Protein AF-A0A0K0FLW8-F1 (afdb_monomer_lite)

Foldseek 3Di:
DDPPLPWAKKFFEWEFQPPDDPVVSVVVVVVQVVWWPHTYYDPCQVPLVDPCCVPPTDMDTEDRPWWKKWWWFDDPRTIIIGTDIQVHTTDPDVPDDRVPCVQEPEPAQEPPDPRGMHTDDHYHVNSDDHDD

Organism: Strongyloides venezuelensis (NCBI:txid75913)

Sequence (132 aa):
MDILCTKNHSFKCFVLPAHISKEAQLSLKYILYKNFNIPPVNILCSYEENENFKYLIPIDTCNDNDECVKVVSKSENLQFTMRGCRKKLFLKKSGNKEISRKYIQERTCQASINPIVCGCSGDRCNSKNIIA

pLDDT: mean 76.91, std 14.64, range [26.16, 91.0]

Radius of gyration: 14.81 Å; chains: 1; bounding box: 43×34×38 Å

Secondary structure (DSSP, 8-state):
------PPEEE-EEE--TTS-HHHHHHHHHHHHTTB-PPPB-GGGG-TTSTTHHHHS-EEEPPTT--EEEEEEEETTEEEEEEEEHHHHB---TTS----GGGSEES--BTTSSSEEEEE-STTGGGPPPB-

Structure (mmCIF, N/CA/C/O backbone):
data_AF-A0A0K0FLW8-F1
#
_entry.id   AF-A0A0K0FLW8-F1
#
loop_
_atom_site.group_PDB
_atom_site.id
_atom_site.type_symbol
_atom_site.label_atom_id
_atom_site.label_alt_id
_atom_site.label_comp_id
_atom_site.label_asym_id
_atom_site.label_entity_id
_atom_site.label_seq_id
_atom_site.pdbx_PDB_ins_code
_atom_site.Cartn_x
_atom_site.Cartn_y
_atom_site.Cartn_z
_atom_site.occupancy
_atom_site.B_iso_or_equiv
_atom_site.auth_seq_id
_atom_site.auth_comp_id
_atom_site.auth_asym_id
_atom_site.auth_atom_id
_atom_site.pdbx_PDB_model_num
ATOM 1 N N . MET A 1 1 ? 27.371 0.779 -23.781 1.00 32.22 1 MET A N 1
ATOM 2 C CA . MET A 1 1 ? 26.760 -0.159 -22.815 1.00 32.22 1 MET A CA 1
ATOM 3 C C . MET A 1 1 ? 25.772 0.648 -21.993 1.00 32.22 1 MET A C 1
ATOM 5 O O . MET A 1 1 ? 26.125 1.140 -20.929 1.00 32.22 1 MET A O 1
ATOM 9 N N . ASP A 1 2 ? 24.572 0.858 -22.528 1.00 26.16 2 ASP A N 1
ATOM 10 C CA . ASP A 1 2 ? 23.527 1.593 -21.820 1.00 26.16 2 ASP A CA 1
ATOM 11 C C . ASP A 1 2 ? 22.806 0.621 -20.895 1.00 26.16 2 ASP A C 1
ATOM 13 O O . ASP A 1 2 ? 22.043 -0.243 -21.327 1.00 26.16 2 ASP A O 1
ATOM 17 N N . ILE A 1 3 ? 23.116 0.716 -19.605 1.00 34.50 3 ILE A N 1
ATOM 18 C CA . ILE A 1 3 ? 22.390 0.009 -18.557 1.00 34.50 3 ILE A CA 1
ATOM 19 C C . ILE A 1 3 ? 20.990 0.626 -18.535 1.00 34.50 3 ILE A C 1
ATOM 21 O O . ILE A 1 3 ? 20.790 1.705 -17.977 1.00 34.50 3 ILE A O 1
ATOM 25 N N . LEU A 1 4 ? 20.035 -0.037 -19.194 1.00 35.28 4 LEU A N 1
ATOM 26 C CA . LEU A 1 4 ? 18.613 0.277 -19.108 1.00 35.28 4 LEU A CA 1
ATOM 27 C C . LEU A 1 4 ? 18.225 0.367 -17.626 1.00 35.28 4 LEU A C 1
ATOM 29 O O . LEU A 1 4 ? 18.081 -0.648 -16.946 1.00 35.28 4 LEU A O 1
ATOM 33 N N . CYS A 1 5 ? 18.029 1.586 -17.124 1.00 39.34 5 CYS A N 1
ATOM 34 C CA . CYS A 1 5 ? 17.233 1.806 -15.926 1.00 39.34 5 CYS A CA 1
ATOM 35 C C . CYS A 1 5 ? 15.794 1.420 -16.285 1.00 39.34 5 CYS A C 1
ATOM 37 O O . CYS A 1 5 ? 15.027 2.226 -16.806 1.00 39.34 5 CYS A O 1
ATOM 39 N N . THR A 1 6 ? 15.429 0.150 -16.110 1.00 53.06 6 THR A N 1
ATOM 40 C CA . THR A 1 6 ? 14.052 -0.286 -16.331 1.00 53.06 6 THR A CA 1
ATOM 41 C C . THR A 1 6 ? 13.196 0.269 -15.201 1.00 53.06 6 THR A C 1
ATOM 43 O O . THR A 1 6 ? 13.301 -0.170 -14.053 1.00 53.06 6 THR A O 1
ATOM 46 N N . LYS A 1 7 ? 12.365 1.263 -15.521 1.00 64.94 7 LYS A N 1
ATOM 47 C CA . LYS A 1 7 ? 11.303 1.746 -14.635 1.00 64.94 7 LYS A CA 1
ATOM 48 C C . LYS A 1 7 ? 10.435 0.563 -14.204 1.00 64.94 7 LYS A C 1
ATOM 50 O O . LYS A 1 7 ? 9.927 -0.156 -15.058 1.00 64.94 7 LYS A O 1
ATOM 55 N N . ASN A 1 8 ? 10.246 0.390 -12.898 1.00 76.19 8 ASN A N 1
ATOM 56 C CA . ASN A 1 8 ? 9.367 -0.646 -12.354 1.00 76.19 8 ASN A CA 1
ATOM 57 C C . ASN A 1 8 ? 7.941 -0.108 -12.217 1.00 76.19 8 ASN A C 1
ATOM 59 O O . ASN A 1 8 ? 7.735 0.986 -11.696 1.00 76.19 8 ASN A O 1
ATOM 63 N N . HIS A 1 9 ? 6.943 -0.879 -12.622 1.00 83.88 9 HIS A N 1
ATOM 64 C CA . HIS A 1 9 ? 5.537 -0.588 -12.358 1.00 83.88 9 HIS A CA 1
ATOM 65 C C . HIS A 1 9 ? 5.126 -1.094 -10.976 1.00 83.88 9 HIS A C 1
ATOM 67 O O . HIS A 1 9 ? 5.519 -2.179 -10.569 1.00 83.88 9 HIS A O 1
ATOM 73 N N . SER A 1 10 ? 4.285 -0.354 -10.264 1.00 83.31 10 SER A N 1
ATOM 74 C CA . SER A 1 10 ? 3.812 -0.689 -8.922 1.00 83.31 10 SER A CA 1
ATOM 75 C C . SER A 1 10 ? 2.297 -0.623 -8.858 1.00 83.31 10 SER A C 1
ATOM 77 O O . SER A 1 10 ? 1.699 0.303 -9.401 1.00 83.31 10 SER A O 1
ATOM 79 N N . PHE A 1 11 ? 1.664 -1.559 -8.152 1.00 86.31 11 PHE A N 1
ATOM 80 C CA . PHE A 1 11 ? 0.266 -1.374 -7.775 1.00 86.31 11 PHE A CA 1
ATOM 81 C C . PHE A 1 11 ? 0.149 -0.219 -6.782 1.00 86.31 11 PHE A C 1
ATOM 83 O O . PHE A 1 11 ? 0.938 -0.126 -5.839 1.00 86.31 11 PHE A O 1
ATOM 90 N N . LYS A 1 12 ? -0.844 0.647 -6.990 1.00 90.44 12 LYS A N 1
ATOM 91 C CA . LYS A 1 12 ? -1.061 1.870 -6.223 1.00 90.44 12 LYS A CA 1
ATOM 92 C C . LYS A 1 12 ? -2.478 1.912 -5.674 1.00 90.44 12 LYS A C 1
ATOM 94 O O . LYS A 1 12 ? -3.423 2.257 -6.379 1.00 90.44 12 LYS A O 1
ATOM 99 N N . CYS A 1 13 ? -2.616 1.582 -4.398 1.00 89.62 13 CYS A N 1
ATOM 100 C CA . CYS A 1 13 ? -3.908 1.574 -3.728 1.00 89.62 13 CYS A CA 1
ATOM 101 C C . CYS A 1 13 ? -3.777 1.683 -2.216 1.00 89.62 13 CYS A C 1
ATOM 103 O O . CYS A 1 13 ? -2.699 1.502 -1.638 1.00 89.62 13 CYS A O 1
ATOM 105 N N . PHE A 1 14 ? -4.916 1.952 -1.597 1.00 88.56 14 PHE A N 1
ATOM 106 C CA . PHE A 1 14 ? -5.087 2.121 -0.171 1.00 88.56 14 PHE A CA 1
ATOM 107 C C . PHE A 1 14 ? -6.423 1.530 0.280 1.00 88.56 14 PHE A C 1
ATOM 109 O O . PHE A 1 14 ? -7.412 1.637 -0.439 1.00 88.56 14 PHE A O 1
ATOM 116 N N . VAL A 1 15 ? -6.496 0.962 1.481 1.00 86.56 15 VAL A N 1
ATOM 117 C CA . VAL A 1 15 ? -7.773 0.545 2.075 1.00 86.56 15 VAL A CA 1
ATOM 118 C C . VAL A 1 15 ? -7.822 0.890 3.556 1.00 86.56 15 VAL A C 1
ATOM 120 O O . VAL A 1 15 ? -6.850 0.702 4.290 1.00 86.56 15 VAL A O 1
ATOM 123 N N . LEU A 1 16 ? -8.970 1.420 3.978 1.00 79.75 16 LEU A N 1
ATOM 124 C CA . LEU A 1 16 ? -9.265 1.686 5.380 1.00 79.75 16 LEU A CA 1
ATOM 125 C C . LEU A 1 16 ? -10.027 0.511 5.985 1.00 79.75 16 LEU A C 1
ATOM 127 O O . LEU A 1 16 ? -10.848 -0.091 5.289 1.00 79.75 16 LEU A O 1
ATOM 131 N N . PRO A 1 17 ? -9.827 0.226 7.281 1.00 79.56 17 PRO A N 1
ATOM 132 C CA . PRO A 1 17 ? -10.664 -0.731 7.982 1.00 79.56 17 PRO A CA 1
ATOM 133 C C . PRO A 1 17 ? -12.125 -0.262 7.940 1.00 79.56 17 PRO A C 1
ATOM 135 O O . PRO A 1 17 ? -12.435 0.846 8.377 1.00 79.56 17 PRO A O 1
ATOM 138 N N . ALA A 1 18 ? -13.027 -1.095 7.420 1.00 76.94 18 ALA A N 1
ATOM 139 C CA . ALA A 1 18 ? -14.453 -0.766 7.344 1.00 76.94 18 ALA A CA 1
ATOM 140 C C . ALA A 1 18 ? -15.166 -0.887 8.705 1.00 76.94 18 ALA A C 1
ATOM 142 O O . ALA A 1 18 ? -16.211 -0.278 8.909 1.00 76.94 18 ALA A O 1
ATOM 143 N N . HIS A 1 19 ? -14.587 -1.646 9.642 1.00 80.56 19 HIS A N 1
ATOM 144 C CA . HIS A 1 19 ? -15.192 -1.997 10.933 1.00 80.56 19 HIS A CA 1
ATOM 145 C C . HIS A 1 19 ? -15.008 -0.945 12.044 1.00 80.56 19 HIS A C 1
ATOM 147 O O . HIS A 1 19 ? -15.446 -1.170 13.167 1.00 80.56 19 HIS A O 1
ATOM 153 N N . ILE A 1 20 ? -14.364 0.194 11.761 1.00 81.94 20 ILE A N 1
ATOM 154 C CA . ILE A 1 20 ? -14.177 1.291 12.730 1.00 81.94 20 ILE A CA 1
ATOM 155 C C . ILE A 1 20 ? -15.136 2.452 12.453 1.00 81.94 20 ILE A C 1
ATOM 157 O O . ILE A 1 20 ? -15.582 2.639 11.316 1.00 81.94 20 ILE A O 1
ATOM 161 N N . SER A 1 21 ? -15.418 3.258 13.484 1.00 87.81 21 SER A N 1
ATOM 162 C CA . SER A 1 21 ? -16.302 4.426 13.378 1.00 87.81 21 SER A CA 1
ATOM 163 C C . SER A 1 21 ? -15.818 5.432 12.328 1.00 87.81 21 SER A C 1
ATOM 165 O O . SER A 1 21 ? -14.627 5.504 12.014 1.00 87.81 21 SER A O 1
ATOM 167 N N . LYS A 1 22 ? -16.733 6.249 11.790 1.00 85.75 22 LYS A N 1
ATOM 168 C CA . LYS A 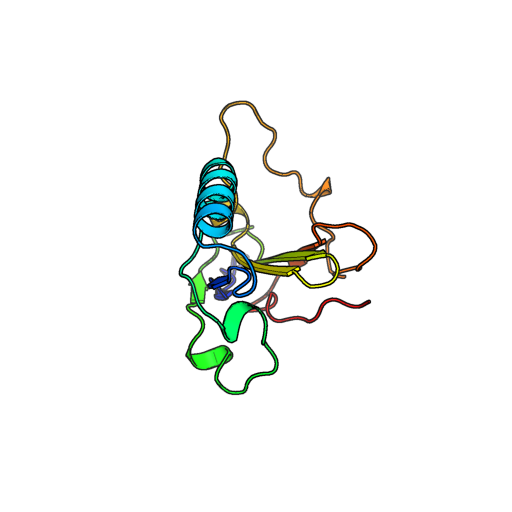1 22 ? -16.396 7.273 10.784 1.00 85.75 22 LYS A CA 1
ATOM 169 C C . LYS A 1 22 ? -15.362 8.266 11.316 1.00 85.75 22 LYS A C 1
ATOM 171 O O . LYS A 1 22 ? -14.455 8.656 10.583 1.00 85.75 22 LYS A O 1
ATOM 176 N N . GLU A 1 23 ? -15.462 8.623 12.591 1.00 87.25 23 GLU A N 1
ATOM 177 C CA . GLU A 1 23 ? -14.526 9.497 13.294 1.00 87.25 23 GLU A CA 1
ATOM 178 C C . GLU A 1 23 ? -13.140 8.850 13.360 1.00 87.25 23 GLU A C 1
ATOM 180 O O . GLU A 1 23 ? -12.149 9.484 13.003 1.00 87.25 23 GLU A O 1
ATOM 185 N N . ALA A 1 24 ? -13.061 7.560 13.703 1.00 86.38 24 ALA A N 1
ATOM 186 C CA . ALA A 1 24 ? -11.801 6.824 13.715 1.00 86.38 24 ALA A CA 1
ATOM 187 C C . ALA A 1 24 ? -11.189 6.708 12.307 1.00 86.38 24 ALA A C 1
ATOM 189 O O . ALA A 1 24 ? -9.976 6.859 12.151 1.00 86.38 24 ALA A O 1
ATOM 190 N N . GLN A 1 25 ? -12.007 6.515 11.262 1.00 84.00 25 GLN A N 1
ATOM 191 C CA . GLN A 1 25 ? -11.533 6.544 9.871 1.00 84.00 25 GLN A CA 1
ATOM 192 C C . GLN A 1 25 ? -10.973 7.920 9.493 1.00 84.00 25 GLN A C 1
ATOM 194 O O . GLN A 1 25 ? -9.947 7.996 8.817 1.00 84.00 25 GLN A O 1
ATOM 199 N N . LEU A 1 26 ? -11.623 9.007 9.921 1.00 85.12 26 LEU A N 1
ATOM 200 C CA . LEU A 1 26 ? -11.165 10.380 9.689 1.00 85.12 26 LEU A CA 1
ATOM 201 C C . LEU A 1 26 ? -9.843 10.662 10.412 1.00 85.12 26 LEU A C 1
ATOM 203 O O . LEU A 1 26 ? -8.904 11.153 9.784 1.00 85.12 26 LEU A O 1
ATOM 207 N N . SER A 1 27 ? -9.730 10.295 11.690 1.00 86.00 27 SER A N 1
ATOM 208 C CA . SER A 1 27 ? -8.487 10.422 12.458 1.00 86.00 27 SER A CA 1
ATOM 209 C C . SER A 1 27 ? -7.355 9.604 11.837 1.00 86.00 27 SER A C 1
ATOM 211 O O . SER A 1 27 ? -6.242 10.108 11.682 1.00 86.00 27 SER A O 1
ATOM 213 N N . LEU A 1 28 ? -7.640 8.371 11.407 1.00 83.81 28 LEU A N 1
ATOM 214 C CA . LEU A 1 28 ? -6.669 7.523 10.725 1.00 83.81 28 LEU A CA 1
ATOM 215 C C . LEU A 1 28 ? -6.216 8.158 9.406 1.00 83.81 28 LEU A C 1
ATOM 217 O O . LEU A 1 28 ? -5.014 8.289 9.182 1.00 83.81 28 LEU A O 1
ATOM 221 N N . LYS A 1 29 ? -7.147 8.632 8.565 1.00 82.56 29 LYS A N 1
ATOM 222 C CA . LYS A 1 29 ? -6.814 9.385 7.344 1.00 82.56 29 LYS A CA 1
ATOM 223 C C . LYS A 1 29 ? -5.891 10.559 7.659 1.00 82.56 29 LYS A C 1
ATOM 225 O O . LYS A 1 29 ? -4.861 10.698 7.009 1.00 82.56 29 LYS A O 1
ATOM 230 N N . TYR A 1 30 ? -6.215 11.367 8.667 1.00 84.00 30 TYR A N 1
ATOM 231 C CA . TYR A 1 30 ? -5.415 12.532 9.048 1.00 84.00 30 TYR A CA 1
ATOM 232 C C . TYR A 1 30 ? -3.977 12.158 9.439 1.00 84.00 30 TYR A C 1
ATOM 234 O O . TYR A 1 30 ? -3.015 12.741 8.932 1.00 84.00 30 TYR A O 1
ATOM 242 N N . ILE A 1 31 ? -3.812 11.136 10.286 1.00 83.38 31 ILE A N 1
ATOM 243 C CA . ILE A 1 31 ? -2.491 10.628 10.687 1.00 83.38 31 ILE A CA 1
ATOM 244 C C . ILE A 1 31 ? -1.707 10.140 9.465 1.00 83.38 31 ILE A C 1
ATOM 246 O O . ILE A 1 31 ? -0.503 10.384 9.354 1.00 83.38 31 ILE A O 1
ATOM 250 N N . LEU A 1 32 ? -2.375 9.473 8.529 1.00 83.06 32 LEU A N 1
ATOM 251 C CA . LEU A 1 32 ? -1.743 8.952 7.326 1.00 83.06 32 LEU A CA 1
ATOM 252 C C . LEU A 1 32 ? -1.333 10.070 6.365 1.00 83.06 32 LEU A C 1
ATOM 254 O O . LEU A 1 32 ? -0.201 10.050 5.893 1.00 83.06 32 LEU A O 1
ATOM 258 N N . TYR A 1 33 ? -2.170 11.087 6.147 1.00 84.44 33 TYR A N 1
ATOM 259 C CA . TYR A 1 33 ? -1.844 12.227 5.278 1.00 84.44 33 TYR A CA 1
ATOM 260 C C . TYR A 1 33 ? -0.635 13.021 5.784 1.00 84.44 33 TYR A C 1
ATOM 262 O O . TYR A 1 33 ? 0.084 13.627 4.996 1.00 84.44 33 TYR A O 1
ATOM 270 N N . LYS A 1 34 ? -0.353 12.980 7.092 1.00 82.69 34 LYS A N 1
ATOM 271 C CA . LYS A 1 34 ? 0.849 13.594 7.678 1.00 82.69 34 LYS A CA 1
ATOM 272 C C . LYS A 1 34 ? 2.148 12.844 7.342 1.00 82.69 34 LYS A C 1
ATOM 274 O O . LYS A 1 34 ? 3.238 13.400 7.495 1.00 82.69 34 LYS A O 1
ATOM 279 N N . ASN A 1 35 ? 2.062 11.571 6.959 1.00 80.06 35 ASN A N 1
ATOM 280 C CA . ASN A 1 35 ? 3.223 10.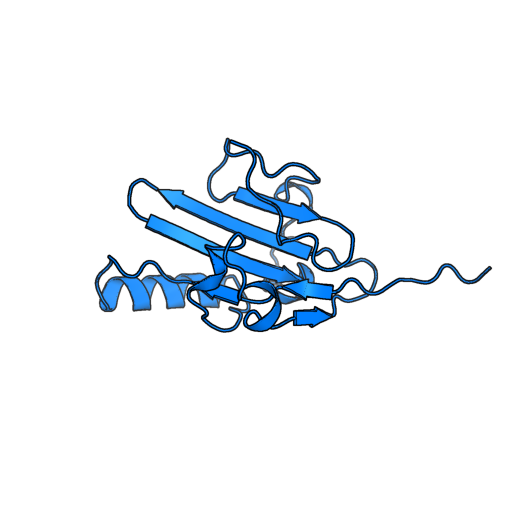689 6.794 1.00 80.06 35 ASN A CA 1
ATOM 281 C C . ASN A 1 35 ? 3.370 10.127 5.369 1.00 80.06 35 ASN A C 1
ATOM 283 O O . ASN A 1 35 ? 4.484 9.796 4.959 1.00 80.06 35 ASN A O 1
ATOM 287 N N . PHE A 1 36 ? 2.280 10.060 4.605 1.00 82.94 36 PHE A N 1
ATOM 288 C CA . PHE A 1 36 ? 2.211 9.405 3.304 1.00 82.94 36 PHE A CA 1
ATOM 289 C C . PHE A 1 36 ? 1.489 10.270 2.271 1.00 82.94 36 PHE A C 1
ATOM 291 O O . PHE A 1 36 ? 0.514 10.954 2.582 1.00 82.94 36 PHE A O 1
ATOM 298 N N . ASN A 1 37 ? 1.905 10.147 1.013 1.00 85.12 37 ASN A N 1
ATOM 299 C CA . ASN A 1 37 ? 1.069 10.519 -0.122 1.00 85.12 37 ASN A CA 1
ATOM 300 C C . ASN A 1 37 ? 0.068 9.386 -0.349 1.00 85.12 37 ASN A C 1
ATOM 302 O O . ASN A 1 37 ? 0.375 8.401 -1.026 1.00 85.12 37 ASN A O 1
ATOM 306 N N . ILE A 1 38 ? -1.108 9.501 0.271 1.00 83.94 38 ILE A N 1
ATOM 307 C CA . ILE A 1 38 ? -2.104 8.427 0.270 1.00 83.94 38 ILE A CA 1
ATOM 308 C C . ILE A 1 38 ? -2.568 8.139 -1.173 1.00 83.94 38 ILE A C 1
ATOM 310 O O . ILE A 1 38 ? -3.073 9.044 -1.843 1.00 83.94 38 ILE A O 1
ATOM 314 N N . PRO A 1 39 ? -2.412 6.898 -1.668 1.00 86.44 39 PRO A N 1
ATOM 315 C CA . PRO A 1 39 ? -2.904 6.504 -2.984 1.00 86.44 39 PRO A CA 1
ATOM 316 C C . PRO A 1 39 ? -4.438 6.345 -3.006 1.00 86.44 39 PRO A C 1
ATOM 318 O O . PRO A 1 39 ? -5.079 6.388 -1.956 1.00 86.44 39 PRO A O 1
ATOM 321 N N . PRO A 1 40 ? -5.061 6.155 -4.186 1.00 85.50 40 PRO A N 1
ATOM 322 C CA . PRO A 1 40 ? -6.511 5.995 -4.287 1.00 85.50 40 PRO A CA 1
ATOM 323 C C . PRO A 1 40 ? -7.049 4.846 -3.425 1.00 85.50 40 PRO A C 1
ATOM 325 O O . PRO A 1 40 ? -6.433 3.779 -3.332 1.00 85.50 40 PRO A O 1
ATOM 328 N N . VAL A 1 41 ? -8.216 5.062 -2.811 1.00 86.38 41 VAL A N 1
ATOM 329 C CA . VAL A 1 41 ? -8.899 4.033 -2.017 1.00 86.38 41 VAL A CA 1
ATOM 330 C C . VAL A 1 41 ? -9.4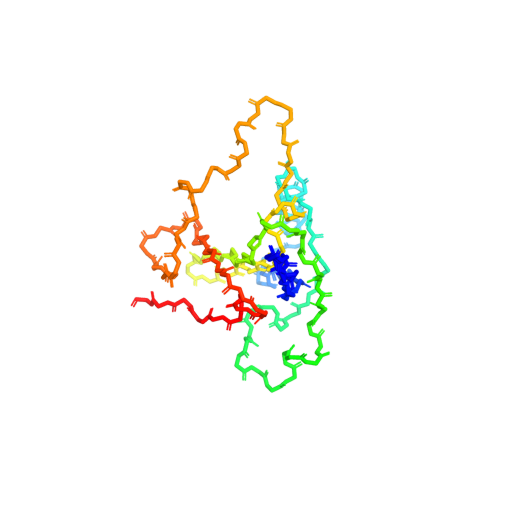28 2.942 -2.952 1.00 86.38 41 VAL A C 1
ATOM 332 O O . VAL A 1 41 ? -10.134 3.247 -3.909 1.00 86.38 41 VAL A O 1
ATOM 335 N N . ASN A 1 42 ? -9.129 1.677 -2.663 1.00 89.50 42 ASN A N 1
ATOM 336 C CA . ASN A 1 42 ? -9.706 0.527 -3.351 1.00 89.50 42 ASN A CA 1
ATOM 337 C C . ASN A 1 42 ? -9.815 -0.666 -2.389 1.00 89.50 42 ASN A C 1
ATOM 339 O O . ASN A 1 42 ? -8.829 -1.046 -1.757 1.00 89.50 42 ASN A O 1
ATOM 343 N N . ILE A 1 43 ? -11.001 -1.273 -2.295 1.00 85.81 43 ILE A N 1
ATOM 344 C CA . ILE A 1 43 ? -11.266 -2.405 -1.393 1.0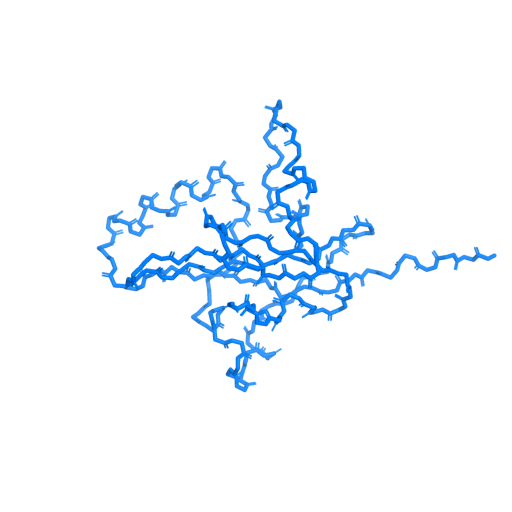0 85.81 43 ILE A CA 1
ATOM 345 C C . ILE A 1 43 ? -10.386 -3.622 -1.696 1.00 85.81 43 ILE A C 1
ATOM 347 O O . ILE A 1 43 ? -9.936 -4.298 -0.775 1.00 85.81 43 ILE A O 1
ATOM 351 N N . LEU A 1 44 ? -10.055 -3.852 -2.971 1.00 88.69 44 LEU A N 1
ATOM 352 C CA . LEU A 1 44 ? -9.212 -4.965 -3.402 1.00 88.69 44 LEU A CA 1
ATOM 353 C C . LEU A 1 44 ? -7.747 -4.786 -2.996 1.00 88.69 44 LEU A C 1
ATOM 355 O O . LEU A 1 44 ? -6.961 -5.710 -3.149 1.00 88.69 44 LEU A O 1
ATOM 359 N N . CYS A 1 45 ? -7.349 -3.644 -2.425 1.00 89.25 45 CYS A N 1
ATOM 360 C CA . CYS A 1 45 ? -5.956 -3.423 -2.045 1.00 89.25 45 CYS A CA 1
ATOM 361 C C . CYS A 1 45 ? -5.423 -4.463 -1.041 1.00 89.25 45 CYS A C 1
ATOM 363 O O . CYS A 1 45 ? -4.227 -4.780 -1.060 1.00 89.25 45 CYS A O 1
ATOM 365 N N . SER A 1 46 ? -6.308 -5.016 -0.205 1.00 86.94 46 SER A N 1
ATOM 366 C CA . SER A 1 46 ? -6.007 -6.109 0.730 1.00 86.94 46 SER A CA 1
ATOM 367 C C . SER A 1 46 ? -6.110 -7.513 0.126 1.00 86.94 46 SER A C 1
ATOM 369 O O . SER A 1 46 ? -5.547 -8.426 0.719 1.00 86.94 46 SER A O 1
ATOM 371 N N . TYR A 1 47 ? -6.789 -7.679 -1.013 1.00 85.88 47 TYR A N 1
ATOM 372 C CA . TYR A 1 47 ? -7.202 -8.972 -1.577 1.00 85.88 47 TYR A CA 1
ATOM 373 C C . TYR A 1 47 ? -6.538 -9.191 -2.941 1.00 85.88 47 TYR A C 1
ATOM 375 O O . TYR A 1 47 ? -7.157 -9.036 -3.994 1.00 85.88 47 TYR A O 1
ATOM 383 N N . GLU A 1 48 ? -5.238 -9.479 -2.930 1.00 83.38 48 GLU A N 1
ATOM 384 C CA . GLU A 1 48 ? -4.448 -9.643 -4.163 1.00 83.38 48 GLU A CA 1
ATOM 385 C C . GLU A 1 48 ? -4.721 -10.952 -4.905 1.00 83.38 48 GLU A C 1
ATOM 387 O O . GLU A 1 48 ? -4.463 -11.052 -6.102 1.00 83.38 48 GLU A O 1
ATOM 392 N N . GLU A 1 49 ? -5.272 -11.929 -4.194 1.00 86.06 49 GLU A N 1
ATOM 393 C CA . GLU A 1 49 ? -5.785 -13.194 -4.701 1.00 86.06 49 GLU A CA 1
ATOM 394 C C . GLU A 1 49 ? -7.069 -13.033 -5.524 1.00 86.06 49 GLU A C 1
ATOM 396 O O . GLU A 1 49 ? -7.428 -13.934 -6.277 1.00 86.06 49 GLU A O 1
ATOM 401 N N . ASN A 1 50 ? -7.757 -11.891 -5.413 1.00 88.88 50 ASN A N 1
ATOM 402 C CA . ASN A 1 50 ? -8.946 -11.626 -6.208 1.00 88.88 50 ASN A CA 1
ATOM 403 C C . ASN A 1 50 ? -8.578 -11.517 -7.696 1.00 88.88 50 ASN A C 1
ATOM 405 O O . ASN A 1 50 ? -7.689 -10.753 -8.073 1.00 88.88 50 ASN A O 1
ATOM 409 N N . GLU A 1 51 ? -9.311 -12.220 -8.559 1.00 88.81 51 GLU A N 1
ATOM 410 C CA . GLU A 1 51 ? -9.064 -12.243 -10.008 1.00 88.81 51 GLU A CA 1
ATOM 411 C C . GLU A 1 51 ? -9.080 -10.840 -10.634 1.00 88.81 51 GLU A C 1
ATOM 413 O O . GLU A 1 51 ? -8.287 -10.531 -11.526 1.00 88.81 51 GLU A O 1
ATOM 418 N N . ASN A 1 52 ? -9.917 -9.946 -10.099 1.00 89.56 52 ASN A N 1
ATOM 419 C CA . ASN A 1 52 ? -10.051 -8.577 -10.581 1.00 89.56 52 ASN A CA 1
ATOM 420 C C . ASN A 1 52 ? -8.949 -7.638 -10.074 1.00 89.56 52 ASN A C 1
ATOM 422 O O . ASN A 1 52 ? -8.845 -6.510 -10.559 1.00 89.56 52 ASN A O 1
ATOM 426 N N . PHE A 1 53 ? -8.100 -8.066 -9.132 1.00 88.38 53 PHE A N 1
ATOM 427 C CA . PHE A 1 53 ? -7.064 -7.221 -8.533 1.00 88.38 53 PHE A CA 1
ATOM 428 C C . PHE A 1 53 ? -6.160 -6.585 -9.594 1.00 88.38 53 PHE A C 1
ATOM 430 O O . PHE A 1 53 ? -5.960 -5.372 -9.614 1.00 88.38 53 PHE A O 1
ATOM 437 N N . LYS A 1 54 ? -5.653 -7.392 -10.530 1.00 86.50 54 LYS A N 1
ATOM 438 C CA . LYS A 1 54 ? -4.704 -6.929 -11.556 1.00 86.50 54 LYS A CA 1
ATOM 439 C C . LYS A 1 54 ? -5.311 -5.921 -12.537 1.00 86.50 54 LYS A C 1
ATOM 441 O O . LYS A 1 54 ? -4.553 -5.194 -13.174 1.00 86.50 54 LYS A O 1
ATOM 446 N N . TYR A 1 55 ? -6.637 -5.904 -12.661 1.00 86.81 55 TYR A N 1
ATOM 447 C CA . TYR A 1 55 ? -7.375 -5.062 -13.601 1.00 86.81 55 TYR A CA 1
ATOM 448 C C . TYR A 1 55 ? -7.908 -3.786 -12.944 1.00 86.81 55 TYR A C 1
ATOM 450 O O . TYR A 1 55 ? -7.929 -2.735 -13.576 1.00 86.81 55 TYR A O 1
ATOM 458 N N . LEU A 1 56 ? -8.329 -3.872 -11.678 1.00 88.06 56 LEU A N 1
ATOM 459 C CA . LEU A 1 56 ? -8.994 -2.777 -10.969 1.00 88.06 56 LEU A CA 1
ATOM 460 C C . LEU A 1 56 ? -8.058 -1.960 -10.079 1.00 88.06 56 LEU A C 1
ATOM 462 O O . LEU A 1 56 ? -8.412 -0.843 -9.696 1.00 88.06 56 LEU A O 1
ATOM 466 N N . ILE A 1 57 ? -6.884 -2.488 -9.722 1.00 89.56 57 ILE A N 1
ATOM 467 C CA . ILE A 1 57 ? -5.902 -1.720 -8.961 1.00 89.56 57 ILE A CA 1
ATOM 468 C C . ILE A 1 57 ? -5.078 -0.841 -9.908 1.00 89.56 57 ILE A C 1
ATOM 470 O O . ILE A 1 57 ? -4.398 -1.372 -10.790 1.00 89.56 57 ILE A O 1
ATOM 474 N N . PRO A 1 58 ? -5.071 0.492 -9.707 1.00 88.88 58 PRO A N 1
ATOM 475 C CA . PRO A 1 58 ? -4.253 1.397 -10.501 1.00 88.88 58 PRO A CA 1
ATOM 476 C C . PRO A 1 58 ? -2.772 1.031 -10.447 1.00 88.88 58 PRO A C 1
ATOM 478 O O . PRO A 1 58 ? -2.253 0.600 -9.414 1.00 88.88 58 PRO A O 1
ATOM 481 N N . ILE A 1 59 ? -2.078 1.264 -11.555 1.00 88.44 59 ILE A N 1
ATOM 482 C CA . ILE A 1 59 ? -0.639 1.049 -11.676 1.00 88.44 59 ILE A CA 1
ATOM 483 C C . ILE A 1 59 ? 0.048 2.411 -11.742 1.00 88.44 59 ILE A C 1
ATOM 485 O O . ILE A 1 59 ? -0.423 3.323 -12.417 1.00 88.44 59 ILE A O 1
ATOM 489 N N . ASP A 1 60 ? 1.164 2.548 -11.038 1.00 88.81 60 ASP A N 1
ATOM 490 C CA . ASP A 1 60 ? 2.042 3.714 -11.088 1.00 88.81 60 ASP A CA 1
ATOM 491 C C . ASP A 1 60 ? 3.424 3.286 -11.585 1.00 88.81 60 ASP A C 1
ATOM 493 O O . ASP A 1 60 ? 3.890 2.189 -11.278 1.00 88.81 60 ASP A O 1
ATOM 497 N N . THR A 1 61 ? 4.092 4.140 -12.350 1.00 89.56 61 THR A N 1
ATOM 498 C CA . THR A 1 61 ? 5.461 3.892 -12.814 1.00 89.56 61 THR A CA 1
ATOM 499 C C . THR A 1 61 ? 6.437 4.500 -11.813 1.00 89.56 61 THR A C 1
ATOM 501 O O . THR A 1 61 ? 6.387 5.702 -11.526 1.00 89.56 61 THR A O 1
ATOM 504 N N . CYS A 1 62 ? 7.323 3.684 -11.257 1.00 85.94 62 CYS A N 1
ATOM 505 C CA . CYS A 1 62 ? 8.346 4.123 -10.321 1.00 85.94 62 CYS A CA 1
ATOM 506 C C . CYS A 1 62 ? 9.510 4.785 -11.059 1.00 85.94 62 CYS A C 1
ATOM 508 O O . CYS A 1 62 ? 9.816 4.454 -12.205 1.00 85.94 62 CYS A O 1
ATOM 510 N N . ASN A 1 63 ? 10.147 5.747 -10.391 1.00 84.88 63 ASN A N 1
ATOM 511 C CA . ASN A 1 63 ? 11.326 6.418 -10.930 1.00 84.88 63 ASN A CA 1
ATOM 512 C C . ASN A 1 63 ? 12.509 5.444 -11.014 1.00 84.88 63 ASN A C 1
ATOM 514 O O . ASN A 1 63 ? 12.520 4.402 -10.356 1.00 84.88 63 ASN A O 1
ATOM 518 N N . ASP A 1 64 ? 13.547 5.827 -11.750 1.00 77.69 64 ASP A N 1
ATOM 519 C CA . ASP A 1 64 ? 14.782 5.050 -11.801 1.00 77.69 64 ASP A CA 1
ATOM 520 C C . ASP A 1 64 ? 15.381 4.913 -10.388 1.00 77.69 64 ASP A C 1
ATOM 522 O O . ASP A 1 64 ? 15.353 5.845 -9.563 1.00 77.69 64 ASP A O 1
ATOM 526 N N . ASN A 1 65 ? 15.878 3.713 -10.075 1.00 75.94 65 ASN A N 1
ATOM 527 C CA . ASN A 1 65 ? 16.366 3.340 -8.742 1.00 75.94 65 ASN A CA 1
ATOM 528 C C . ASN A 1 65 ? 15.323 3.547 -7.623 1.00 75.94 65 ASN A C 1
ATOM 530 O O . ASN A 1 65 ? 15.663 3.962 -6.507 1.00 75.94 65 ASN A O 1
ATOM 534 N N . ASP A 1 66 ? 14.039 3.368 -7.932 1.00 81.50 66 ASP A N 1
ATOM 535 C CA . ASP A 1 66 ? 12.947 3.311 -6.963 1.00 81.50 66 ASP A CA 1
ATOM 536 C C . ASP A 1 66 ? 12.378 1.887 -6.872 1.00 81.50 66 ASP A C 1
ATOM 538 O O . ASP A 1 66 ? 12.507 1.075 -7.791 1.00 81.50 66 ASP A O 1
ATOM 542 N N . GLU A 1 67 ? 11.768 1.579 -5.734 1.00 84.06 67 GLU A N 1
ATOM 543 C CA . GLU A 1 67 ? 11.311 0.233 -5.385 1.00 84.06 67 GLU A CA 1
ATOM 544 C C . GLU A 1 67 ? 9.793 0.225 -5.216 1.00 84.06 67 GLU A C 1
ATOM 546 O O . GLU A 1 67 ? 9.193 1.202 -4.752 1.00 84.06 67 GLU A O 1
ATOM 551 N N . CYS A 1 68 ? 9.163 -0.895 -5.564 1.00 87.69 68 CYS A N 1
ATOM 552 C CA . CYS A 1 68 ? 7.763 -1.109 -5.234 1.00 87.69 68 CYS A CA 1
ATOM 553 C C . CYS A 1 68 ? 7.660 -1.463 -3.751 1.00 87.69 68 CYS A C 1
ATOM 555 O O . CYS A 1 68 ? 8.410 -2.302 -3.254 1.00 87.69 68 CYS A O 1
ATOM 557 N N . VAL A 1 69 ? 6.704 -0.858 -3.053 1.00 87.19 69 VAL A N 1
ATOM 558 C CA . VAL A 1 69 ? 6.492 -1.054 -1.619 1.00 87.19 69 VAL A CA 1
ATOM 559 C C . VAL A 1 69 ? 5.070 -1.526 -1.346 1.00 87.19 69 VAL A C 1
ATOM 561 O O . VAL A 1 69 ? 4.109 -1.110 -2.006 1.00 87.19 69 VAL A O 1
ATOM 564 N N . LYS A 1 70 ? 4.950 -2.409 -0.354 1.00 88.25 70 LYS A N 1
ATOM 565 C CA . LYS A 1 70 ? 3.699 -2.824 0.283 1.00 88.25 70 LYS A CA 1
ATOM 566 C C . LYS A 1 70 ? 3.835 -2.565 1.784 1.00 88.25 70 LYS A C 1
ATOM 568 O O . LYS A 1 70 ? 4.748 -3.083 2.421 1.00 88.25 70 LYS A O 1
ATOM 573 N N . VAL A 1 71 ? 2.945 -1.743 2.329 1.00 86.75 71 VAL A N 1
ATOM 574 C CA . VAL A 1 71 ? 2.811 -1.475 3.764 1.00 86.75 71 VAL A CA 1
ATOM 575 C C . VAL A 1 71 ? 1.556 -2.177 4.240 1.00 86.75 71 VAL A C 1
ATOM 577 O O . VAL A 1 71 ? 0.474 -1.932 3.704 1.00 86.75 71 VAL A O 1
ATOM 580 N N . VAL A 1 72 ? 1.686 -3.024 5.251 1.00 85.94 72 VAL A N 1
ATOM 581 C CA . VAL A 1 72 ? 0.556 -3.696 5.880 1.00 85.94 72 VAL A CA 1
ATOM 582 C C . VAL A 1 72 ? 0.652 -3.551 7.383 1.00 85.94 72 VAL A C 1
ATOM 584 O O . VAL A 1 72 ? 1.665 -3.890 7.983 1.00 85.94 72 VAL A O 1
ATOM 587 N N . SER A 1 73 ? -0.420 -3.074 8.002 1.00 84.12 73 SER A N 1
ATOM 588 C CA . SER A 1 73 ? -0.567 -3.119 9.453 1.00 84.12 73 SER A CA 1
ATOM 589 C C . SER A 1 73 ? -1.734 -4.030 9.794 1.00 84.12 73 SER A C 1
ATOM 591 O O . SER A 1 73 ? -2.804 -3.906 9.197 1.00 84.12 73 SER A O 1
ATOM 593 N N . LYS A 1 74 ? -1.502 -4.980 10.700 1.00 79.12 74 LYS A N 1
ATOM 594 C CA . LYS A 1 74 ? -2.505 -5.940 11.170 1.00 79.12 74 LYS A CA 1
ATOM 595 C C . LYS A 1 74 ? -2.569 -5.892 12.690 1.00 79.12 74 LYS A C 1
ATOM 597 O O . LYS A 1 74 ? -1.538 -5.991 13.342 1.00 79.12 74 LYS A O 1
ATOM 602 N N . SER A 1 75 ? -3.762 -5.745 13.242 1.00 76.94 75 SER A N 1
ATOM 603 C CA . SER A 1 75 ? -4.033 -5.863 14.674 1.00 76.94 75 SER A CA 1
ATOM 604 C C . SER A 1 75 ? -5.406 -6.491 14.829 1.00 76.94 75 SER A C 1
ATOM 606 O O . SER A 1 75 ? -6.354 -5.874 14.368 1.00 76.94 75 SER A O 1
ATOM 608 N N . GLU A 1 76 ? -5.507 -7.688 15.409 1.00 77.06 76 GLU A N 1
ATOM 609 C CA . GLU A 1 76 ? -6.746 -8.469 15.610 1.00 77.06 76 GLU A CA 1
ATOM 610 C C . GLU A 1 76 ? -7.789 -8.323 14.480 1.00 77.06 76 GLU A C 1
ATOM 612 O O . GLU A 1 76 ? -7.744 -9.062 13.501 1.00 77.06 76 GLU A O 1
ATOM 617 N N . ASN A 1 77 ? -8.689 -7.338 14.579 1.00 72.62 77 ASN A N 1
ATOM 618 C CA . ASN A 1 77 ? -9.802 -7.102 13.648 1.00 72.62 77 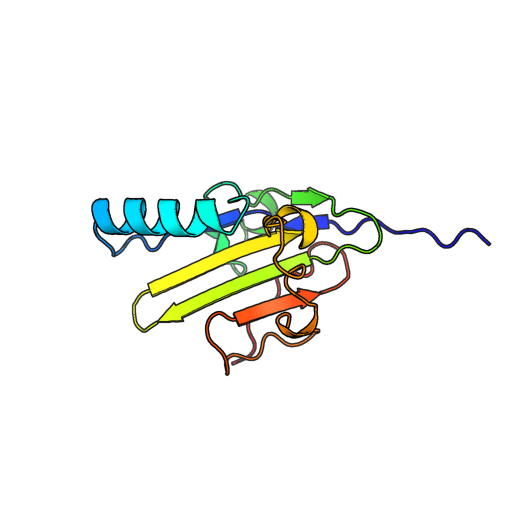ASN A CA 1
ATOM 619 C C . ASN A 1 77 ? -9.567 -5.962 12.636 1.00 72.62 77 ASN A C 1
ATOM 621 O O . ASN A 1 77 ? -10.475 -5.546 11.915 1.00 72.62 77 ASN A O 1
ATOM 625 N N . LEU A 1 78 ? -8.359 -5.408 12.599 1.00 74.25 78 LEU A N 1
ATOM 626 C CA . LEU A 1 78 ? -7.976 -4.255 11.799 1.00 74.25 78 LEU A CA 1
ATOM 627 C C . LEU A 1 78 ? -6.831 -4.628 10.873 1.00 74.25 78 LEU A C 1
ATOM 629 O O . LEU A 1 78 ? -5.707 -4.883 11.306 1.00 74.25 78 LEU A O 1
ATOM 633 N N . GLN A 1 79 ? -7.120 -4.591 9.576 1.00 80.62 79 GLN A N 1
ATOM 634 C CA . GLN A 1 79 ? -6.109 -4.654 8.538 1.00 80.62 79 GLN A CA 1
ATOM 635 C C . GLN A 1 79 ? -6.082 -3.352 7.753 1.00 80.62 79 GLN A C 1
ATOM 637 O O . GLN A 1 79 ? -7.098 -2.815 7.313 1.00 80.62 79 GLN A O 1
ATOM 642 N N . PHE A 1 80 ? -4.866 -2.889 7.541 1.00 84.12 80 PHE A N 1
ATOM 643 C CA . PHE A 1 80 ? -4.532 -1.735 6.748 1.00 84.12 80 PHE A CA 1
ATOM 644 C C . PHE A 1 80 ? -3.558 -2.162 5.662 1.00 84.12 80 PHE A C 1
ATOM 646 O O . PHE A 1 80 ? -2.585 -2.856 5.955 1.00 84.12 80 PHE A O 1
ATOM 653 N N . THR A 1 81 ? -3.793 -1.775 4.410 1.00 87.75 81 THR A N 1
ATOM 654 C CA . THR A 1 81 ? -2.870 -2.080 3.310 1.00 87.75 81 THR A CA 1
ATOM 655 C C . THR A 1 81 ? -2.705 -0.874 2.399 1.00 87.75 81 THR A C 1
ATOM 657 O O . THR A 1 81 ? -3.679 -0.248 1.981 1.00 87.75 81 THR A O 1
ATOM 660 N N . MET A 1 82 ? -1.450 -0.556 2.097 1.00 90.38 82 MET A N 1
ATOM 661 C CA . MET A 1 82 ? -1.064 0.508 1.184 1.00 90.38 82 MET A CA 1
ATOM 662 C C . MET A 1 82 ? 0.030 0.007 0.242 1.00 90.38 82 MET A C 1
ATOM 664 O O . MET A 1 82 ? 0.961 -0.680 0.662 1.00 90.38 82 MET A O 1
ATOM 668 N N . ARG A 1 83 ? -0.083 0.344 -1.041 1.00 90.94 83 ARG A N 1
ATOM 669 C CA . ARG A 1 83 ? 0.840 -0.086 -2.097 1.00 90.94 83 ARG A CA 1
ATOM 670 C C . ARG A 1 83 ? 1.256 1.106 -2.952 1.00 90.94 83 ARG A C 1
ATOM 672 O O . ARG A 1 83 ? 0.441 1.996 -3.197 1.00 90.94 83 ARG A O 1
ATOM 679 N N . GLY A 1 84 ? 2.507 1.125 -3.403 1.00 91.00 84 GLY A N 1
ATOM 680 C CA . GLY A 1 84 ? 2.995 2.098 -4.380 1.00 91.00 84 GLY A CA 1
ATOM 681 C C . GLY A 1 84 ? 4.518 2.137 -4.479 1.00 91.00 84 GLY A C 1
ATOM 682 O O . GLY A 1 84 ? 5.215 1.352 -3.842 1.00 91.00 84 GLY A O 1
ATOM 683 N N . CYS A 1 85 ? 5.043 3.079 -5.257 1.00 89.19 85 CYS A N 1
ATOM 684 C CA . CYS A 1 85 ? 6.484 3.326 -5.358 1.00 89.19 85 CYS A CA 1
ATOM 685 C C . CYS A 1 85 ? 7.009 4.028 -4.103 1.00 89.19 85 CYS A C 1
ATOM 687 O O . CYS A 1 85 ? 6.417 5.023 -3.681 1.00 89.19 85 CYS A O 1
ATOM 689 N N . ARG A 1 86 ? 8.131 3.574 -3.531 1.00 86.31 86 ARG A N 1
ATOM 690 C CA . ARG A 1 86 ? 8.687 4.084 -2.263 1.00 86.31 86 ARG A CA 1
ATOM 691 C C . ARG A 1 86 ? 8.789 5.610 -2.243 1.00 86.31 86 ARG A C 1
ATOM 693 O O . ARG A 1 86 ? 8.204 6.247 -1.368 1.00 86.31 86 ARG A O 1
ATOM 700 N N . LYS A 1 87 ? 9.481 6.217 -3.214 1.00 84.81 87 LYS A N 1
ATOM 701 C CA . LYS A 1 87 ? 9.706 7.679 -3.234 1.00 84.81 87 LYS A CA 1
ATOM 702 C C . LYS A 1 87 ? 8.419 8.488 -3.409 1.00 84.81 87 LYS A C 1
ATOM 704 O O . LYS A 1 87 ? 8.384 9.647 -3.006 1.00 84.81 87 LYS A O 1
ATOM 709 N N . LYS A 1 88 ? 7.387 7.905 -4.029 1.00 85.94 88 LYS A N 1
ATOM 710 C CA . LYS A 1 88 ? 6.077 8.548 -4.198 1.00 85.94 88 LYS A CA 1
ATOM 711 C C . LYS A 1 88 ? 5.186 8.344 -2.983 1.00 85.94 88 LYS A C 1
ATOM 713 O O . LYS A 1 88 ? 4.428 9.247 -2.670 1.00 85.94 88 LYS A O 1
ATOM 718 N N . LEU A 1 89 ? 5.266 7.194 -2.318 1.00 85.75 89 LEU A N 1
ATOM 719 C CA . LEU A 1 89 ? 4.374 6.814 -1.226 1.00 85.75 89 LEU A CA 1
ATOM 720 C C . LEU A 1 89 ? 4.695 7.542 0.079 1.00 85.75 89 LEU A C 1
ATOM 722 O O . LEU A 1 89 ? 3.792 8.003 0.774 1.00 85.75 89 LEU A O 1
ATOM 726 N N . PHE A 1 90 ? 5.977 7.657 0.417 1.00 82.56 90 PHE A N 1
ATOM 727 C CA . PHE A 1 90 ? 6.414 8.271 1.666 1.00 82.56 90 PHE A CA 1
ATOM 728 C C . PHE A 1 90 ? 6.698 9.763 1.472 1.00 82.56 90 PHE A C 1
ATOM 730 O O . PHE A 1 90 ? 7.414 10.154 0.550 1.00 82.56 90 PHE A O 1
ATOM 737 N N . LEU A 1 91 ? 6.173 10.606 2.365 1.00 76.25 91 LEU A N 1
ATOM 738 C CA . LEU A 1 91 ? 6.484 12.033 2.343 1.00 76.25 91 LEU A CA 1
ATOM 739 C C . LEU A 1 91 ? 7.940 12.262 2.769 1.00 76.25 91 LEU A C 1
ATOM 741 O O . LEU A 1 91 ? 8.361 11.823 3.843 1.00 76.25 91 LEU A O 1
ATOM 745 N N . LYS A 1 92 ? 8.702 13.014 1.965 1.00 66.44 92 LYS A N 1
ATOM 746 C CA . LYS A 1 92 ? 9.982 13.587 2.400 1.00 66.44 92 LYS A CA 1
ATOM 747 C C . LYS A 1 92 ? 9.684 14.668 3.439 1.00 66.44 92 LYS A C 1
ATOM 749 O O . LYS A 1 92 ? 9.445 15.818 3.088 1.00 66.44 92 LYS A O 1
ATOM 754 N N . LYS A 1 93 ? 9.646 14.318 4.724 1.00 56.09 93 LYS A N 1
ATOM 755 C CA . LYS A 1 93 ? 9.574 15.333 5.783 1.00 56.09 93 LYS A CA 1
ATOM 756 C C . LYS A 1 93 ? 10.887 16.119 5.795 1.00 56.09 93 LYS A C 1
ATOM 758 O O . LYS A 1 93 ? 11.946 15.507 5.923 1.00 56.09 93 LYS A O 1
ATOM 763 N N . SER A 1 94 ? 10.820 17.450 5.695 1.00 41.44 94 SER A N 1
ATOM 764 C CA . SER A 1 94 ? 11.976 18.327 5.931 1.00 41.44 94 SER A CA 1
ATOM 765 C C . SER A 1 94 ? 12.621 17.960 7.268 1.00 41.44 94 SER A C 1
ATOM 767 O O . SER A 1 94 ? 11.987 18.082 8.312 1.00 41.44 94 SER A O 1
ATOM 769 N N . GLY A 1 95 ? 13.850 17.445 7.226 1.00 47.34 95 GLY A N 1
ATOM 770 C CA . GLY A 1 95 ? 14.639 17.089 8.410 1.00 47.34 95 GLY A CA 1
ATOM 771 C C . GLY A 1 95 ? 14.572 15.628 8.876 1.00 47.34 95 GLY A C 1
ATOM 772 O O . GLY A 1 95 ? 15.432 15.222 9.652 1.00 47.34 95 GLY A O 1
ATOM 773 N N . ASN A 1 96 ? 13.642 14.800 8.385 1.00 44.12 96 ASN A N 1
ATOM 774 C CA . ASN A 1 96 ? 13.661 13.364 8.683 1.00 44.12 96 ASN A CA 1
ATOM 775 C C . ASN A 1 96 ? 14.401 12.618 7.579 1.00 44.12 96 ASN A C 1
ATOM 777 O O . ASN A 1 96 ? 14.064 12.748 6.402 1.00 44.12 96 ASN A O 1
ATOM 781 N N . LYS A 1 97 ? 15.386 11.802 7.983 1.00 47.56 97 LYS A N 1
ATOM 782 C CA . LYS A 1 97 ? 16.013 10.791 7.127 1.00 47.56 97 LYS A CA 1
ATOM 783 C 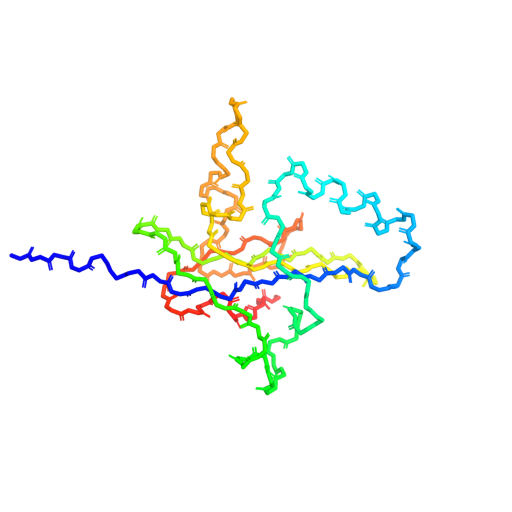C . LYS A 1 97 ? 14.898 10.101 6.346 1.00 47.56 97 LYS A C 1
ATOM 785 O O . LYS A 1 97 ? 13.983 9.551 6.961 1.00 47.56 97 LYS A O 1
ATOM 790 N N . GLU A 1 98 ? 14.968 10.196 5.014 1.00 53.84 98 GLU A N 1
ATOM 791 C CA . GLU A 1 98 ? 14.224 9.361 4.066 1.00 53.84 98 GLU A CA 1
ATOM 792 C C . GLU A 1 98 ? 14.023 8.003 4.731 1.00 53.84 98 GLU A C 1
ATOM 794 O O . GLU A 1 98 ? 15.032 7.498 5.236 1.00 53.84 98 GLU A O 1
ATOM 799 N N . ILE A 1 99 ? 12.779 7.491 4.845 1.00 55.66 99 ILE A N 1
ATOM 800 C CA . ILE A 1 99 ? 12.501 6.205 5.515 1.00 55.66 99 ILE A CA 1
ATOM 801 C C . ILE A 1 99 ? 13.557 5.244 5.017 1.00 55.66 99 ILE A C 1
ATOM 803 O O . ILE A 1 99 ? 13.585 4.882 3.838 1.00 55.66 99 ILE A O 1
ATOM 807 N N . SER A 1 100 ? 14.541 5.026 5.888 1.00 53.69 100 SER A N 1
ATOM 808 C CA . SER A 1 100 ? 15.818 4.528 5.415 1.00 53.69 100 SER A CA 1
ATOM 809 C C . SER A 1 100 ? 15.537 3.106 4.983 1.00 53.69 100 SER A C 1
ATOM 811 O O . SER A 1 100 ? 14.686 2.467 5.602 1.00 53.69 100 SER A O 1
ATOM 813 N N . ARG A 1 101 ? 16.232 2.589 3.964 1.00 59.19 101 ARG A N 1
ATOM 814 C CA . ARG A 1 101 ? 16.117 1.167 3.585 1.00 59.19 101 ARG A CA 1
ATOM 815 C C . ARG A 1 101 ? 16.093 0.234 4.807 1.00 59.19 101 ARG A C 1
ATOM 817 O O . ARG A 1 101 ? 15.392 -0.756 4.792 1.00 59.19 101 ARG A O 1
ATOM 824 N N . LYS A 1 102 ? 16.730 0.640 5.913 1.00 56.59 102 LYS A N 1
ATOM 825 C CA . LYS A 1 102 ? 16.627 0.052 7.258 1.00 56.59 102 LYS A CA 1
ATOM 826 C C . LYS A 1 102 ? 15.213 -0.357 7.731 1.00 56.59 102 LYS A C 1
ATOM 828 O O . LYS A 1 102 ? 15.111 -1.327 8.467 1.00 56.59 102 LYS A O 1
ATOM 833 N N . TYR A 1 103 ? 14.152 0.374 7.383 1.00 62.78 103 TYR A N 1
ATOM 834 C CA . TYR A 1 103 ? 12.767 0.046 7.772 1.00 62.78 103 TYR A CA 1
ATOM 835 C C . TYR A 1 103 ? 12.041 -0.824 6.746 1.00 62.78 103 TYR A C 1
ATOM 837 O O . TYR A 1 103 ? 10.945 -1.305 7.017 1.00 62.78 103 TYR A O 1
ATOM 845 N N . ILE A 1 104 ? 12.627 -0.992 5.564 1.00 67.31 104 ILE A N 1
ATOM 846 C CA . ILE A 1 104 ? 12.087 -1.808 4.493 1.00 67.31 104 ILE A CA 1
ATOM 847 C C . ILE A 1 104 ? 12.730 -3.177 4.625 1.00 67.31 104 ILE A C 1
ATOM 849 O O . ILE A 1 104 ? 13.934 -3.335 4.439 1.00 67.31 104 ILE A O 1
ATOM 853 N N . GLN A 1 105 ? 11.923 -4.178 4.949 1.00 65.44 105 GLN A N 1
ATOM 854 C CA . GLN A 1 105 ? 12.385 -5.553 4.881 1.00 65.44 105 GLN A CA 1
ATOM 855 C C . GLN A 1 105 ? 12.495 -5.919 3.400 1.00 65.44 105 GLN A C 1
ATOM 857 O O . GLN A 1 105 ? 11.496 -6.048 2.684 1.00 65.44 105 GLN A O 1
ATOM 862 N N . GLU A 1 106 ? 13.729 -5.976 2.909 1.00 60.56 106 GLU A N 1
ATOM 863 C CA . GLU A 1 106 ? 14.004 -6.337 1.527 1.00 60.56 106 GLU A CA 1
ATOM 864 C C . GLU A 1 106 ? 13.662 -7.822 1.312 1.00 60.56 106 GLU A C 1
ATOM 866 O O . GLU A 1 106 ? 14.055 -8.693 2.085 1.00 60.56 106 GLU A O 1
ATOM 871 N N . ARG A 1 107 ? 12.946 -8.115 0.219 1.00 54.88 107 ARG A N 1
ATOM 872 C CA . ARG A 1 107 ? 12.711 -9.459 -0.355 1.00 54.88 107 ARG A CA 1
ATOM 873 C C . ARG A 1 107 ? 11.782 -10.416 0.399 1.00 54.88 107 ARG A C 1
ATOM 875 O O . ARG A 1 107 ? 11.103 -11.186 -0.279 1.00 54.88 107 ARG A O 1
ATOM 882 N N . THR A 1 108 ? 11.674 -10.361 1.723 1.00 56.19 108 THR A N 1
ATOM 883 C CA . THR A 1 108 ? 10.706 -11.171 2.483 1.00 56.19 108 THR A CA 1
ATOM 884 C C . THR A 1 108 ? 9.864 -10.274 3.374 1.00 56.19 108 THR A C 1
ATOM 886 O O . THR A 1 108 ? 10.377 -9.671 4.309 1.00 56.19 108 THR A O 1
ATOM 889 N N . CYS A 1 109 ? 8.567 -10.184 3.080 1.00 62.94 109 CYS A N 1
ATOM 890 C CA . CYS A 1 109 ? 7.577 -9.615 3.988 1.00 62.94 109 CYS A CA 1
ATOM 891 C C . CYS A 1 109 ? 7.463 -10.500 5.238 1.00 62.94 109 CYS A C 1
ATOM 893 O O . CYS A 1 109 ? 6.557 -11.331 5.276 1.00 62.94 109 CYS A O 1
ATOM 895 N N . GLN A 1 110 ? 8.374 -10.386 6.208 1.00 62.47 110 GLN A N 1
ATOM 896 C CA . GLN A 1 110 ? 8.285 -11.166 7.443 1.00 62.47 110 GLN A CA 1
ATOM 897 C C . GLN A 1 110 ? 7.285 -10.502 8.390 1.00 62.47 110 GLN A C 1
ATOM 899 O O . GLN A 1 110 ? 7.316 -9.290 8.616 1.00 62.47 110 GLN A O 1
ATOM 904 N N . ALA A 1 111 ? 6.385 -11.305 8.956 1.00 66.25 111 ALA A N 1
ATOM 905 C CA . ALA A 1 111 ? 5.283 -10.825 9.787 1.00 66.25 111 ALA A CA 1
ATOM 906 C C . ALA A 1 111 ? 5.687 -10.368 11.204 1.00 66.25 111 ALA A C 1
ATOM 908 O O . ALA A 1 111 ? 4.831 -9.943 11.976 1.00 66.25 111 ALA A O 1
ATOM 909 N N . SER A 1 112 ? 6.974 -10.430 11.556 1.00 64.06 112 SER A N 1
ATOM 910 C CA . SER A 1 112 ? 7.460 -10.249 12.929 1.00 64.06 112 SER A CA 1
ATOM 911 C C . SER A 1 112 ? 7.422 -8.806 13.449 1.00 64.06 112 SER A C 1
ATOM 913 O O . SER A 1 112 ? 7.593 -8.596 14.648 1.00 64.06 112 SER A O 1
ATOM 915 N N . ILE A 1 113 ? 7.191 -7.802 12.590 1.00 70.12 113 ILE A N 1
ATOM 916 C CA . ILE A 1 113 ? 7.172 -6.381 12.975 1.00 70.12 113 ILE A CA 1
ATOM 917 C C . ILE A 1 113 ? 5.966 -5.682 12.342 1.00 70.12 113 ILE A C 1
ATOM 919 O O . ILE A 1 113 ? 5.823 -5.662 11.123 1.00 70.12 113 ILE A O 1
ATOM 923 N N . ASN A 1 114 ? 5.120 -5.063 13.168 1.00 73.12 114 ASN A N 1
ATOM 924 C CA . ASN A 1 114 ? 3.982 -4.251 12.735 1.00 73.12 114 ASN A CA 1
ATOM 925 C C . ASN A 1 114 ? 4.328 -2.748 12.852 1.00 73.12 114 ASN A C 1
ATOM 927 O O . ASN A 1 114 ? 4.763 -2.329 13.926 1.00 73.12 114 ASN A O 1
ATOM 931 N N . PRO A 1 115 ? 4.127 -1.911 11.815 1.00 79.50 115 PRO A N 1
ATOM 932 C CA . PRO A 1 115 ? 3.678 -2.253 10.465 1.00 79.50 115 PRO A CA 1
ATOM 933 C C . PRO A 1 115 ? 4.744 -2.998 9.658 1.00 79.50 115 PRO A C 1
ATOM 935 O O . PRO A 1 115 ? 5.927 -2.669 9.701 1.00 79.50 115 PRO A O 1
ATOM 938 N N . ILE A 1 116 ? 4.286 -3.963 8.865 1.00 83.88 116 ILE A N 1
ATOM 939 C CA . ILE A 1 116 ? 5.104 -4.722 7.925 1.00 83.88 116 ILE A CA 1
ATOM 940 C C . ILE A 1 116 ? 5.317 -3.839 6.697 1.00 83.88 116 ILE A C 1
ATOM 942 O O . ILE A 1 116 ? 4.358 -3.465 6.016 1.00 83.88 116 ILE A O 1
ATOM 946 N N . VAL A 1 117 ? 6.569 -3.496 6.406 1.00 84.00 117 VAL A N 1
ATOM 947 C CA . VAL A 1 117 ? 6.945 -2.684 5.242 1.00 84.00 117 VAL A CA 1
ATOM 948 C C . VAL A 1 117 ? 7.898 -3.492 4.374 1.00 84.00 117 VAL A C 1
ATOM 950 O O . VAL A 1 117 ? 9.045 -3.718 4.754 1.00 84.00 117 VAL A O 1
ATOM 953 N N . CYS A 1 118 ? 7.431 -3.911 3.200 1.00 83.81 118 CYS A N 1
ATOM 954 C CA . CYS A 1 118 ? 8.229 -4.711 2.277 1.00 83.81 118 CYS A CA 1
ATOM 955 C C . CYS A 1 118 ? 8.573 -3.928 1.023 1.00 83.81 118 CYS A C 1
ATOM 957 O O . CYS A 1 118 ? 7.700 -3.286 0.433 1.00 83.81 118 CYS A O 1
ATOM 959 N N . GLY A 1 119 ? 9.822 -4.058 0.590 1.00 84.56 119 GLY A N 1
ATOM 960 C CA . GLY A 1 119 ? 10.316 -3.531 -0.675 1.00 84.56 119 GLY A CA 1
ATOM 961 C C . GLY A 1 119 ? 10.649 -4.661 -1.636 1.00 84.56 119 GLY A C 1
ATOM 962 O O . GLY A 1 119 ? 11.125 -5.728 -1.234 1.00 84.56 119 GLY A O 1
ATOM 963 N N . CYS A 1 120 ? 10.401 -4.430 -2.917 1.00 82.56 120 CYS A N 1
ATOM 964 C CA . CYS A 1 120 ? 10.803 -5.341 -3.971 1.00 82.56 120 CYS A CA 1
ATOM 965 C C . CYS A 1 120 ? 11.158 -4.587 -5.255 1.00 82.56 120 CYS A C 1
ATOM 967 O O . CYS A 1 120 ? 10.674 -3.482 -5.523 1.00 82.56 120 CYS A O 1
ATOM 969 N N . SER A 1 121 ? 11.992 -5.240 -6.059 1.00 81.31 121 SER A N 1
ATOM 970 C CA . SER A 1 121 ? 12.391 -4.787 -7.388 1.00 81.31 121 SER A CA 1
ATOM 971 C C . SER A 1 121 ? 11.724 -5.666 -8.441 1.00 81.31 121 SER A C 1
ATOM 973 O O . SER A 1 121 ? 11.640 -6.885 -8.269 1.00 81.31 121 SER A O 1
ATOM 975 N N . GLY A 1 122 ? 11.259 -5.047 -9.522 1.00 81.31 122 GLY A N 1
ATOM 976 C CA . GLY A 1 122 ? 10.556 -5.707 -10.618 1.00 81.31 122 GLY A CA 1
ATOM 977 C C . GLY A 1 122 ? 9.119 -5.221 -10.788 1.00 81.31 122 GLY A C 1
ATOM 978 O O . GLY A 1 122 ? 8.511 -4.651 -9.877 1.00 81.31 122 GLY A O 1
ATOM 979 N N . ASP A 1 123 ? 8.575 -5.465 -11.974 1.00 86.06 123 ASP A N 1
ATOM 980 C CA . ASP A 1 123 ? 7.232 -5.032 -12.328 1.00 86.06 123 ASP A CA 1
ATOM 981 C C . ASP A 1 123 ? 6.173 -5.703 -11.455 1.00 86.06 123 ASP A C 1
ATOM 983 O O . ASP A 1 123 ? 6.065 -6.927 -11.365 1.00 86.06 123 ASP A O 1
ATOM 987 N N . ARG A 1 124 ? 5.362 -4.860 -10.816 1.00 86.25 124 ARG A N 1
ATOM 988 C CA . ARG A 1 124 ? 4.179 -5.202 -10.021 1.00 86.25 124 ARG A CA 1
ATOM 989 C C . ARG A 1 124 ? 4.478 -6.166 -8.870 1.00 86.25 124 ARG A C 1
ATOM 991 O O . ARG A 1 124 ? 3.575 -6.801 -8.335 1.00 86.25 124 ARG A O 1
ATOM 998 N N . CYS A 1 125 ? 5.739 -6.247 -8.442 1.00 85.62 125 CYS A N 1
ATOM 999 C CA . CYS A 1 125 ? 6.202 -7.217 -7.451 1.00 85.62 125 CYS A CA 1
ATOM 1000 C C . CYS A 1 125 ? 5.592 -7.002 -6.058 1.00 85.62 125 CYS A C 1
ATOM 1002 O O . CYS A 1 125 ? 5.599 -7.915 -5.230 1.00 85.62 125 CYS A O 1
ATOM 1004 N N . ASN A 1 126 ? 5.037 -5.814 -5.789 1.00 85.88 126 ASN A N 1
ATOM 1005 C CA . ASN A 1 126 ? 4.357 -5.508 -4.536 1.00 85.88 126 ASN A CA 1
ATOM 1006 C C . ASN A 1 126 ? 2.949 -6.109 -4.458 1.00 85.88 126 ASN A C 1
ATOM 1008 O O . ASN A 1 126 ? 2.175 -5.683 -3.606 1.00 85.88 126 ASN A O 1
ATOM 1012 N N . SER A 1 127 ? 2.621 -7.080 -5.315 1.00 82.56 127 SER A N 1
ATOM 1013 C CA . SER A 1 127 ? 1.466 -7.978 -5.216 1.00 82.56 127 SER A CA 1
ATOM 1014 C C . SER A 1 127 ? 1.749 -9.271 -4.450 1.00 82.56 127 SER A C 1
ATOM 1016 O O . SER A 1 127 ? 0.930 -10.175 -4.516 1.00 82.56 127 SER A O 1
ATOM 1018 N N . LYS A 1 128 ? 2.937 -9.433 -3.853 1.00 72.69 128 LYS A N 1
ATOM 1019 C CA . LYS A 1 128 ? 3.302 -10.663 -3.140 1.00 72.69 128 LYS A CA 1
ATOM 1020 C C . LYS A 1 128 ? 2.710 -10.705 -1.733 1.00 72.69 128 LYS A C 1
ATOM 1022 O O . LYS A 1 128 ? 2.639 -9.680 -1.038 1.00 72.69 128 LYS A O 1
ATOM 1027 N N . ASN A 1 129 ? 2.378 -11.919 -1.304 1.00 65.69 129 ASN A N 1
ATOM 1028 C CA . ASN A 1 129 ? 1.820 -12.171 0.013 1.00 65.69 129 ASN A CA 1
ATOM 1029 C C . ASN A 1 129 ? 2.855 -11.920 1.109 1.00 65.69 129 ASN A C 1
ATOM 1031 O O . ASN A 1 129 ? 4.065 -12.027 0.899 1.00 65.69 129 ASN A O 1
ATOM 1035 N N . ILE A 1 130 ? 2.349 -11.570 2.290 1.00 64.19 130 ILE A N 1
ATOM 1036 C CA . ILE A 1 130 ? 3.168 -11.560 3.500 1.00 64.19 130 ILE A CA 1
ATOM 1037 C C . ILE A 1 130 ? 3.397 -13.012 3.886 1.00 64.19 130 ILE A C 1
ATOM 1039 O O . ILE A 1 130 ? 2.428 -13.757 4.017 1.00 64.19 130 ILE A O 1
ATOM 1043 N N . ILE A 1 131 ? 4.660 -13.402 4.038 1.00 56.84 131 ILE A N 1
ATOM 1044 C CA . ILE A 1 131 ? 5.013 -14.736 4.510 1.00 56.84 131 ILE A CA 1
ATOM 1045 C C . ILE A 1 131 ? 4.987 -14.643 6.037 1.00 56.84 131 ILE A C 1
ATOM 1047 O O . ILE A 1 131 ? 5.784 -13.908 6.625 1.00 56.84 131 ILE A O 1
ATOM 1051 N N . ALA A 1 132 ? 3.984 -15.285 6.637 1.00 48.22 132 ALA A N 1
ATOM 1052 C CA . ALA A 1 132 ? 3.833 -15.380 8.085 1.00 48.22 132 ALA A CA 1
ATOM 1053 C C . ALA A 1 132 ? 4.902 -16.298 8.683 1.00 48.22 132 ALA A C 1
ATOM 1055 O O . ALA A 1 132 ? 5.186 -17.341 8.050 1.00 48.22 132 ALA A O 1
#